Protein AF-F4R3E1-F1 (afdb_monomer_lite)

Structure (mmCIF, N/CA/C/O backbone):
data_AF-F4R3E1-F1
#
_entry.id   AF-F4R3E1-F1
#
loop_
_atom_site.group_PDB
_atom_site.id
_atom_site.type_symbol
_atom_site.label_atom_id
_atom_site.label_alt_id
_atom_site.label_comp_id
_atom_site.label_asym_id
_atom_site.label_entity_id
_atom_site.label_seq_id
_atom_site.pdbx_PDB_ins_code
_atom_site.Cartn_x
_atom_site.Cartn_y
_atom_site.Cartn_z
_atom_site.occupancy
_atom_site.B_iso_or_equiv
_atom_site.auth_seq_id
_atom_site.auth_comp_id
_atom_site.auth_asym_id
_atom_site.auth_atom_id
_atom_site.pdbx_PDB_model_num
ATOM 1 N N . MET A 1 1 ? -10.183 -22.133 -9.405 1.00 60.03 1 MET A N 1
ATOM 2 C CA . MET A 1 1 ? -9.173 -23.208 -9.279 1.00 60.03 1 MET A CA 1
ATOM 3 C C . MET A 1 1 ? -8.894 -23.564 -7.815 1.00 60.03 1 MET A C 1
ATOM 5 O O . MET A 1 1 ? -9.276 -24.654 -7.411 1.00 60.03 1 MET A O 1
ATOM 9 N N . PHE A 1 2 ? -8.366 -22.649 -6.989 1.00 71.25 2 PHE A N 1
ATOM 10 C CA . PHE A 1 2 ? -8.041 -22.916 -5.571 1.00 71.25 2 PHE A CA 1
ATOM 11 C C . PHE A 1 2 ? -9.212 -23.402 -4.703 1.00 71.25 2 PHE A C 1
ATOM 13 O O . PHE A 1 2 ? -9.018 -24.275 -3.869 1.00 71.25 2 PHE A O 1
ATOM 20 N N . HIS A 1 3 ? -10.442 -22.928 -4.943 1.00 81.69 3 HIS A N 1
ATOM 21 C CA . HIS A 1 3 ? -11.618 -23.399 -4.197 1.00 81.69 3 HIS A CA 1
ATOM 22 C C . HIS A 1 3 ? -11.864 -24.911 -4.341 1.00 81.69 3 HIS A C 1
ATOM 24 O O . HIS A 1 3 ? -12.151 -25.586 -3.357 1.00 81.69 3 HIS A O 1
ATOM 30 N N . PHE A 1 4 ? -11.719 -25.451 -5.555 1.00 85.06 4 PHE A N 1
ATOM 31 C CA . PHE A 1 4 ? -11.908 -26.881 -5.810 1.00 85.06 4 PHE A CA 1
ATOM 32 C C . PHE A 1 4 ? -10.780 -27.714 -5.207 1.00 85.06 4 PHE A C 1
ATOM 34 O O . PHE A 1 4 ? -11.051 -28.742 -4.596 1.00 85.06 4 PHE A O 1
ATOM 41 N N . ILE A 1 5 ? -9.538 -27.238 -5.333 1.00 84.88 5 ILE A N 1
ATOM 42 C CA . ILE A 1 5 ? -8.354 -27.900 -4.778 1.00 84.88 5 ILE A CA 1
ATOM 43 C C . ILE A 1 5 ? -8.445 -27.945 -3.250 1.00 84.88 5 ILE A C 1
ATOM 45 O O . ILE A 1 5 ? -8.387 -29.025 -2.675 1.00 84.88 5 ILE A O 1
ATOM 49 N N . HIS A 1 6 ? -8.689 -26.809 -2.592 1.00 87.44 6 HIS A N 1
ATOM 50 C CA . HIS A 1 6 ? -8.837 -26.754 -1.138 1.00 87.44 6 HIS A CA 1
ATOM 51 C C . HIS A 1 6 ? -9.976 -27.662 -0.653 1.00 87.44 6 HIS A C 1
ATOM 53 O O . HIS A 1 6 ? -9.760 -28.501 0.212 1.00 87.44 6 HIS A O 1
ATOM 59 N N . LYS A 1 7 ? -11.164 -27.586 -1.273 1.00 88.06 7 LYS A N 1
ATOM 60 C CA . LYS A 1 7 ? -12.311 -28.444 -0.921 1.00 88.06 7 LYS A CA 1
ATOM 61 C C . LYS A 1 7 ? -12.044 -29.939 -1.138 1.00 88.06 7 LYS A C 1
ATOM 63 O O . LYS A 1 7 ? -12.640 -30.770 -0.459 1.00 88.06 7 LYS A O 1
ATOM 68 N N . PHE A 1 8 ? -11.209 -30.294 -2.112 1.00 90.38 8 PHE A N 1
ATOM 69 C CA . PHE A 1 8 ? -10.796 -31.676 -2.338 1.00 90.38 8 PHE A CA 1
ATOM 70 C C . PHE A 1 8 ? -9.818 -32.141 -1.256 1.00 90.38 8 PHE A C 1
ATOM 72 O O . PHE A 1 8 ? -10.024 -33.199 -0.669 1.00 90.38 8 PHE A O 1
ATOM 79 N N . LEU A 1 9 ? -8.801 -31.336 -0.952 1.00 87.88 9 LEU A N 1
ATOM 80 C CA . LEU A 1 9 ? -7.762 -31.676 0.020 1.00 87.88 9 LEU A CA 1
ATOM 81 C C . LEU A 1 9 ? -8.292 -31.742 1.458 1.00 87.88 9 LEU A C 1
ATOM 83 O O . LEU A 1 9 ? -7.888 -32.629 2.207 1.00 87.88 9 LEU A O 1
ATOM 87 N N . THR A 1 10 ? -9.263 -30.902 1.830 1.00 88.44 10 THR A N 1
ATOM 88 C CA . THR A 1 10 ? -9.897 -30.964 3.161 1.00 88.44 10 THR A CA 1
ATOM 89 C C . THR A 1 10 ? -10.680 -32.256 3.416 1.00 88.44 10 THR A C 1
ATOM 91 O O . THR A 1 10 ? -11.008 -32.545 4.563 1.00 88.44 10 THR A O 1
ATOM 94 N N . ARG A 1 11 ? -10.952 -33.073 2.386 1.00 90.19 11 ARG A N 1
ATOM 95 C CA . ARG A 1 11 ? -11.540 -34.418 2.550 1.00 90.19 11 ARG A CA 1
ATOM 96 C C . ARG A 1 11 ? -10.544 -35.449 3.078 1.00 90.19 11 ARG A C 1
ATOM 98 O O . ARG A 1 11 ? -10.966 -36.515 3.513 1.00 90.19 11 ARG A O 1
ATOM 105 N N . PHE A 1 12 ? -9.250 -35.135 3.059 1.00 88.44 12 PHE A N 1
ATOM 106 C CA . PHE A 1 12 ? -8.164 -36.009 3.499 1.00 88.44 12 PHE A CA 1
ATOM 107 C C . PHE A 1 12 ? -7.376 -35.378 4.665 1.00 88.44 12 PHE A C 1
ATOM 109 O O . PHE A 1 12 ? -6.163 -35.199 4.557 1.00 88.44 12 PHE A O 1
ATOM 116 N N . PRO A 1 13 ? -8.028 -35.041 5.797 1.00 79.25 13 PRO A N 1
ATOM 117 C CA . PRO A 1 13 ? -7.407 -34.276 6.884 1.00 79.25 13 PRO A CA 1
ATOM 118 C C . PRO A 1 13 ? -6.243 -35.006 7.571 1.00 79.25 13 PRO A C 1
ATOM 120 O O . PRO A 1 13 ? -5.391 -34.367 8.167 1.00 79.25 13 PRO A O 1
ATOM 123 N N . ASN A 1 14 ? -6.169 -36.335 7.454 1.00 85.56 14 ASN A N 1
ATOM 124 C CA . ASN A 1 14 ? -5.082 -37.131 8.035 1.00 85.56 14 ASN A CA 1
ATOM 125 C C . ASN A 1 14 ? -3.799 -37.129 7.183 1.00 85.56 14 ASN A C 1
ATOM 127 O O . ASN A 1 14 ? -2.769 -37.611 7.643 1.00 85.56 14 ASN A O 1
ATOM 131 N N . TYR A 1 15 ? -3.859 -36.626 5.945 1.00 86.44 15 TYR A N 1
ATOM 132 C CA . TYR A 1 15 ? -2.732 -36.622 5.005 1.00 86.44 15 TYR A CA 1
ATOM 133 C C . TYR A 1 15 ? -2.061 -35.249 4.876 1.00 86.44 15 TYR A C 1
ATOM 135 O O . TYR A 1 15 ? -0.931 -35.164 4.402 1.00 86.44 15 TYR A O 1
ATOM 143 N N . PHE A 1 16 ? -2.738 -34.178 5.297 1.00 86.00 16 PHE A N 1
ATOM 144 C CA . PHE A 1 16 ? -2.258 -32.803 5.178 1.00 86.00 16 PHE A CA 1
ATOM 145 C C . PHE A 1 16 ? -2.321 -32.102 6.531 1.00 86.00 16 PHE A C 1
ATOM 147 O O . PHE A 1 16 ? -3.306 -32.235 7.252 1.00 86.00 16 PHE A O 1
ATOM 154 N N . SER A 1 17 ? -1.290 -31.325 6.868 1.00 89.75 17 SER A N 1
ATOM 155 C CA . SER A 1 17 ? -1.313 -30.519 8.088 1.00 89.75 17 SER A CA 1
ATOM 156 C C . SER A 1 17 ? -2.400 -29.442 8.016 1.00 89.75 17 SER A C 1
ATOM 158 O O . SER A 1 17 ? -2.717 -28.922 6.940 1.00 89.75 17 SER A O 1
ATOM 160 N N . SER A 1 18 ? -2.946 -29.070 9.176 1.00 87.31 18 SER A N 1
ATOM 161 C CA . SER A 1 18 ? -3.890 -27.952 9.304 1.00 87.31 18 SER A CA 1
ATOM 162 C C . SER A 1 18 ? -3.326 -26.664 8.709 1.00 87.31 18 SER A C 1
ATOM 164 O O . SER A 1 18 ? -4.037 -25.939 8.020 1.00 87.31 18 SER A O 1
ATOM 166 N N . ASP A 1 19 ? -2.032 -26.425 8.917 1.00 87.88 19 ASP A N 1
ATOM 167 C CA . ASP A 1 19 ? -1.344 -25.221 8.457 1.00 87.88 19 ASP A CA 1
ATOM 168 C C . ASP A 1 19 ? -1.260 -25.165 6.932 1.00 87.88 19 ASP A C 1
ATOM 170 O O . ASP A 1 19 ? -1.441 -24.104 6.336 1.00 87.88 19 ASP A O 1
ATOM 174 N N . PHE A 1 20 ? -1.029 -26.311 6.284 1.00 86.94 20 PHE A N 1
ATOM 175 C CA . PHE A 1 20 ? -1.015 -26.388 4.828 1.00 86.94 20 PHE A CA 1
ATOM 176 C C . PHE A 1 20 ? -2.402 -26.122 4.242 1.00 86.94 20 PHE A C 1
ATOM 178 O O . PHE A 1 20 ? -2.522 -25.337 3.303 1.00 86.94 20 PHE A O 1
ATOM 185 N N . LEU A 1 21 ? -3.450 -26.739 4.802 1.00 88.75 21 LEU A N 1
ATOM 186 C CA . LEU A 1 21 ? -4.828 -26.510 4.356 1.00 88.75 21 LEU A CA 1
ATOM 187 C C . LEU A 1 21 ? -5.224 -25.039 4.522 1.00 88.75 21 LEU A C 1
ATOM 189 O O . LEU A 1 21 ? -5.804 -24.449 3.611 1.00 88.75 21 LEU A O 1
ATOM 193 N N . GLU A 1 22 ? -4.833 -24.427 5.637 1.00 88.69 22 GLU A N 1
ATOM 194 C CA . GLU A 1 22 ? -5.102 -23.019 5.902 1.00 88.69 22 GLU A CA 1
ATOM 195 C C . GLU A 1 22 ? -4.318 -22.081 4.975 1.00 88.69 22 GLU A C 1
ATOM 197 O O . GLU A 1 22 ? -4.852 -21.064 4.528 1.00 88.69 22 GLU A O 1
ATOM 202 N N . LEU A 1 23 ? -3.081 -22.433 4.611 1.00 85.81 23 LEU A N 1
ATOM 203 C CA . LEU A 1 23 ? -2.272 -21.666 3.664 1.00 85.81 23 LEU A CA 1
ATOM 204 C C . LEU A 1 23 ? -2.963 -21.538 2.303 1.00 85.81 23 LEU A C 1
ATOM 206 O O . LEU A 1 23 ? -2.994 -20.450 1.737 1.00 85.81 23 LEU A O 1
ATOM 210 N N . ILE A 1 24 ? -3.541 -22.625 1.788 1.00 86.31 24 ILE A N 1
ATOM 211 C CA . ILE A 1 24 ? -4.200 -22.650 0.472 1.00 86.31 24 ILE A CA 1
ATOM 212 C C . ILE A 1 24 ? -5.692 -22.281 0.528 1.00 86.31 24 ILE A C 1
ATOM 214 O O . ILE A 1 24 ? -6.407 -22.425 -0.472 1.00 86.31 24 ILE A O 1
ATOM 218 N N . ASN A 1 25 ? -6.186 -21.829 1.683 1.00 88.12 25 ASN A N 1
ATOM 219 C CA . ASN A 1 25 ? -7.590 -21.499 1.871 1.00 88.12 25 ASN A CA 1
ATOM 220 C C . ASN A 1 25 ? -7.992 -20.342 0.930 1.00 88.12 25 ASN A C 1
ATOM 222 O O . ASN A 1 25 ? -7.438 -19.242 1.021 1.00 88.12 25 ASN A O 1
ATOM 226 N N . PRO A 1 26 ? -8.972 -20.542 0.023 1.00 86.25 26 PRO A N 1
ATOM 227 C CA . PRO A 1 26 ? -9.342 -19.565 -1.002 1.00 86.25 26 PRO A CA 1
ATOM 228 C C . PRO A 1 26 ? -9.836 -18.229 -0.431 1.00 86.25 26 PRO A C 1
ATOM 230 O O . PRO A 1 26 ? -9.811 -17.232 -1.148 1.00 86.25 26 PRO A O 1
ATOM 233 N N . ILE A 1 27 ? -10.251 -18.182 0.841 1.00 86.25 27 ILE A N 1
ATOM 234 C CA . ILE A 1 27 ? -10.638 -16.939 1.528 1.00 86.25 27 ILE A CA 1
ATOM 235 C C . ILE A 1 27 ? -9.481 -15.926 1.542 1.00 86.25 27 ILE A C 1
ATOM 237 O O . ILE A 1 27 ? -9.719 -14.720 1.476 1.00 86.25 27 ILE A O 1
ATOM 241 N N . TYR A 1 28 ? -8.230 -16.395 1.562 1.00 84.38 28 TYR A N 1
ATOM 242 C CA . TYR A 1 28 ? -7.042 -15.537 1.550 1.00 84.38 28 TYR A CA 1
ATOM 243 C C . TYR A 1 28 ? -6.617 -15.064 0.159 1.00 84.38 28 TYR A C 1
ATOM 245 O O . TYR A 1 28 ? -5.711 -14.237 0.054 1.00 84.38 28 TYR A O 1
ATOM 253 N N . TYR A 1 29 ? -7.285 -15.536 -0.895 1.00 86.12 29 TYR A N 1
ATOM 254 C CA . TYR A 1 29 ? -6.954 -15.243 -2.287 1.00 86.12 29 TYR A CA 1
ATOM 255 C C . TYR A 1 29 ? -8.119 -14.530 -2.986 1.00 86.12 29 TYR A C 1
ATOM 257 O O . TYR A 1 29 ? -8.760 -15.108 -3.871 1.00 86.12 29 TYR A O 1
ATOM 265 N N . PRO A 1 30 ? -8.430 -13.276 -2.597 1.00 89.00 30 PRO A N 1
ATOM 266 C CA . PRO A 1 30 ? -9.436 -12.490 -3.295 1.00 89.00 30 PRO A CA 1
ATOM 267 C C . PRO A 1 30 ? -9.002 -12.223 -4.749 1.00 89.00 30 PRO A C 1
ATOM 269 O O . PRO A 1 30 ? -7.810 -12.305 -5.066 1.00 89.00 30 PRO A O 1
ATOM 272 N N . PRO A 1 31 ? -9.942 -11.861 -5.641 1.00 89.44 31 PRO A N 1
ATOM 273 C CA . PRO A 1 31 ? -9.611 -11.447 -7.000 1.00 89.44 31 PRO A CA 1
ATO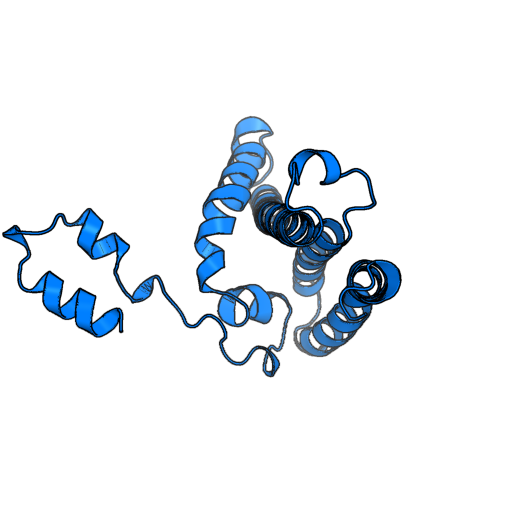M 274 C C . PRO A 1 31 ? -8.546 -10.345 -7.016 1.00 89.44 31 PRO A C 1
ATOM 276 O O . PRO A 1 31 ? -8.601 -9.413 -6.216 1.00 89.44 31 PRO A O 1
ATOM 279 N N . ILE A 1 32 ? -7.603 -10.426 -7.960 1.00 91.19 32 ILE A N 1
ATOM 280 C CA . ILE A 1 32 ? -6.526 -9.432 -8.119 1.00 91.19 32 ILE A CA 1
ATOM 281 C C . ILE A 1 32 ? -7.104 -8.033 -8.384 1.00 91.19 32 ILE A C 1
ATOM 283 O O . ILE A 1 32 ? -6.570 -7.038 -7.902 1.00 91.19 32 ILE A O 1
ATOM 287 N N . PHE A 1 33 ? -8.235 -7.957 -9.088 1.00 94.50 33 PHE A N 1
ATOM 288 C CA . PHE A 1 33 ? -8.985 -6.726 -9.297 1.00 94.50 33 PHE A CA 1
ATOM 289 C C . PHE A 1 33 ? -10.458 -6.945 -8.974 1.00 94.50 33 PHE A C 1
ATOM 291 O O . PHE A 1 33 ? -11.048 -7.947 -9.377 1.00 94.50 33 PHE A O 1
ATOM 298 N N . ASN A 1 34 ? -11.065 -5.975 -8.294 1.00 93.19 34 ASN A N 1
ATOM 299 C CA . ASN A 1 34 ? -12.496 -5.960 -8.004 1.00 93.19 34 ASN A CA 1
ATOM 300 C C . ASN A 1 34 ? -13.114 -4.629 -8.459 1.00 93.19 34 ASN A C 1
ATOM 302 O O . ASN A 1 34 ? -13.407 -3.741 -7.658 1.00 93.19 34 ASN A O 1
ATOM 306 N N . SER A 1 35 ? -13.265 -4.479 -9.778 1.00 94.50 35 SER A N 1
ATOM 307 C CA . SER A 1 35 ? -13.816 -3.281 -10.434 1.00 94.50 35 SER A CA 1
ATOM 308 C C . SER A 1 35 ? -13.232 -1.961 -9.888 1.00 94.50 35 SER A C 1
ATOM 310 O O . SER A 1 35 ? -13.969 -1.153 -9.315 1.00 94.50 35 SER A O 1
ATOM 312 N N . PRO A 1 36 ? -11.912 -1.718 -10.034 1.00 93.69 36 PRO A N 1
ATOM 313 C CA . PRO A 1 36 ? -11.235 -0.541 -9.471 1.00 93.69 36 PRO A CA 1
ATOM 314 C C . PRO A 1 36 ? -11.751 0.795 -10.017 1.00 93.69 36 PRO A C 1
ATOM 316 O O . PRO A 1 36 ? -11.721 1.798 -9.309 1.00 93.69 36 PRO A O 1
ATOM 319 N N . HIS A 1 37 ? -12.309 0.806 -11.228 1.00 91.69 37 HIS A N 1
ATOM 320 C CA . HIS A 1 37 ? -12.943 1.982 -11.830 1.00 91.69 37 HIS A CA 1
ATOM 321 C C . HIS A 1 37 ? -14.217 2.441 -11.092 1.00 91.69 37 HIS A C 1
ATOM 323 O O . HIS A 1 37 ? -14.658 3.572 -11.281 1.00 91.69 37 HIS A O 1
ATOM 329 N N . LEU A 1 38 ? -14.804 1.590 -10.240 1.00 94.12 38 LEU A N 1
ATOM 330 C CA . LEU A 1 38 ? -15.969 1.923 -9.410 1.00 94.12 38 LEU A CA 1
ATOM 331 C C . LEU A 1 38 ? -15.589 2.435 -8.010 1.00 94.12 38 LEU A C 1
ATOM 333 O O . LEU A 1 38 ? -16.476 2.632 -7.178 1.00 94.12 38 LEU A O 1
ATOM 337 N N . SER A 1 39 ? -14.297 2.625 -7.724 1.00 93.94 39 SER A N 1
ATOM 338 C CA . SER A 1 39 ? -13.844 3.141 -6.427 1.00 93.94 39 SER A CA 1
ATOM 339 C C . SER A 1 39 ? -14.390 4.547 -6.187 1.00 93.94 39 SER A C 1
ATOM 341 O O . SER A 1 39 ? -14.325 5.412 -7.062 1.00 93.94 39 SER A O 1
ATOM 343 N N . ASN A 1 40 ? -14.907 4.787 -4.982 1.00 93.56 40 ASN A N 1
ATOM 344 C CA . ASN A 1 40 ? -15.389 6.113 -4.578 1.00 93.56 40 ASN A CA 1
ATOM 345 C C . ASN A 1 40 ? -14.405 6.863 -3.670 1.00 93.56 40 ASN A C 1
ATOM 347 O O . ASN A 1 40 ? -14.673 8.010 -3.326 1.00 93.56 40 ASN A O 1
ATOM 351 N N . SER A 1 41 ? -13.306 6.223 -3.272 1.00 96.12 41 SER A N 1
ATOM 352 C CA . SER A 1 41 ? -12.285 6.782 -2.389 1.00 96.12 41 SER A CA 1
ATOM 353 C C . SER A 1 41 ? -10.948 6.070 -2.590 1.00 96.12 41 SER A C 1
ATOM 355 O O . SER A 1 41 ? -10.910 4.942 -3.101 1.00 96.12 41 SER A O 1
ATOM 357 N N . LEU A 1 42 ? -9.853 6.697 -2.157 1.00 95.81 42 LEU A N 1
ATOM 358 C CA . LEU A 1 42 ? -8.525 6.073 -2.180 1.00 95.81 42 LEU A CA 1
ATOM 359 C C . LEU A 1 42 ? -8.468 4.859 -1.261 1.00 95.81 42 LEU A C 1
ATOM 361 O O . LEU A 1 42 ? -7.909 3.824 -1.626 1.00 95.81 42 LEU A O 1
ATOM 365 N N . ASN A 1 43 ? -9.084 4.965 -0.083 1.00 95.25 43 ASN A N 1
ATOM 366 C CA . ASN A 1 43 ? -9.140 3.839 0.838 1.00 95.25 43 ASN A CA 1
ATOM 367 C C . ASN A 1 43 ? -9.878 2.637 0.222 1.00 95.25 43 ASN A C 1
ATOM 369 O O . ASN A 1 43 ? -9.419 1.509 0.370 1.00 95.25 43 ASN A O 1
ATOM 373 N N . ASP A 1 44 ? -10.992 2.853 -0.487 1.00 95.56 44 ASP A N 1
ATOM 374 C CA . ASP A 1 44 ? -11.737 1.769 -1.140 1.00 95.56 44 ASP A CA 1
ATOM 375 C C . ASP A 1 44 ? -10.926 1.120 -2.271 1.00 95.56 44 ASP A C 1
ATOM 377 O O . ASP A 1 44 ? -10.857 -0.111 -2.360 1.00 95.56 44 ASP A O 1
ATOM 381 N N . LEU A 1 45 ? -10.239 1.942 -3.075 1.00 96.25 45 LEU A N 1
ATOM 382 C CA . LEU A 1 45 ? -9.352 1.462 -4.133 1.00 96.25 45 LEU A CA 1
ATOM 383 C C . LEU A 1 45 ? -8.292 0.506 -3.566 1.00 96.25 45 LEU A C 1
ATOM 385 O O . LEU A 1 45 ? -8.245 -0.661 -3.958 1.00 96.25 45 LEU A O 1
ATOM 389 N N . TRP A 1 46 ? -7.478 0.981 -2.621 1.00 95.88 46 TRP A N 1
ATOM 390 C CA . TRP A 1 46 ? -6.321 0.238 -2.110 1.00 95.88 46 TRP A CA 1
ATOM 391 C C . TRP A 1 46 ? -6.684 -0.874 -1.120 1.00 95.88 46 TRP A C 1
ATOM 393 O O . TRP A 1 46 ? -5.945 -1.849 -0.988 1.00 95.88 46 TRP A O 1
ATOM 403 N N . SER A 1 47 ? -7.819 -0.770 -0.423 1.00 92.38 47 SER A N 1
ATOM 404 C CA . SER A 1 47 ? -8.218 -1.785 0.558 1.00 92.38 47 SER A CA 1
ATOM 405 C C . SER A 1 47 ? -8.971 -2.968 -0.036 1.00 92.38 47 SER A C 1
ATOM 407 O O . SER A 1 47 ? -8.925 -4.037 0.585 1.00 92.38 47 SER A O 1
ATOM 409 N N . HIS A 1 48 ? -9.680 -2.788 -1.160 1.00 92.88 48 HIS A N 1
ATOM 410 C CA . HIS A 1 48 ? -10.635 -3.787 -1.660 1.00 92.88 48 HIS A CA 1
ATOM 411 C C . HIS A 1 48 ? -10.598 -4.031 -3.169 1.00 92.88 48 HIS A C 1
ATOM 413 O O . HIS A 1 48 ? -11.024 -5.105 -3.600 1.00 92.88 48 HIS A O 1
ATOM 419 N N . ARG A 1 49 ? -10.152 -3.065 -3.981 1.00 95.00 49 ARG A N 1
ATOM 420 C CA . ARG A 1 49 ? -10.389 -3.107 -5.435 1.00 95.00 49 ARG A CA 1
ATOM 421 C C . ARG A 1 49 ? -9.138 -3.260 -6.286 1.00 95.00 49 ARG A C 1
ATOM 423 O O . ARG A 1 49 ? -9.237 -3.826 -7.376 1.00 95.00 49 ARG A O 1
ATOM 430 N N . TRP A 1 50 ? -7.991 -2.806 -5.794 1.00 95.44 50 TRP A N 1
ATOM 431 C CA . TRP A 1 50 ? -6.701 -2.877 -6.469 1.00 95.44 50 TRP A CA 1
ATOM 432 C C . TRP A 1 50 ? -5.736 -3.793 -5.715 1.00 95.44 50 TRP A C 1
ATOM 434 O O . TRP A 1 50 ? -5.322 -3.481 -4.601 1.00 95.44 50 TRP A O 1
ATOM 444 N N . HIS A 1 51 ? -5.394 -4.935 -6.315 1.00 94.50 51 HIS A N 1
ATOM 445 C CA . HIS A 1 51 ? -4.481 -5.941 -5.757 1.00 94.50 51 HIS A CA 1
ATOM 446 C C . HIS A 1 51 ? -4.757 -6.312 -4.278 1.00 94.50 51 HIS A C 1
ATOM 448 O O . HIS A 1 51 ? -3.811 -6.415 -3.491 1.00 94.50 51 HIS A O 1
ATOM 454 N N . PRO A 1 52 ? -6.016 -6.576 -3.857 1.00 92.62 52 PRO A N 1
ATOM 455 C CA . PRO A 1 52 ? -6.330 -6.849 -2.450 1.00 92.62 52 PRO A CA 1
ATOM 456 C C . PRO A 1 52 ? -5.611 -8.094 -1.908 1.00 92.62 52 PRO A C 1
ATOM 458 O O . PRO A 1 52 ? -5.358 -8.186 -0.709 1.00 92.62 52 PRO A O 1
ATOM 461 N N . ILE A 1 53 ? -5.213 -9.021 -2.784 1.00 91.81 53 ILE A N 1
ATOM 462 C CA . ILE A 1 53 ? -4.380 -10.184 -2.456 1.00 91.81 53 ILE A CA 1
ATOM 463 C C . ILE A 1 53 ? -3.023 -9.802 -1.828 1.00 91.81 53 ILE A C 1
ATOM 465 O O . ILE A 1 53 ? -2.537 -10.502 -0.944 1.00 91.81 53 ILE A O 1
ATOM 469 N N . LEU A 1 54 ? -2.426 -8.666 -2.216 1.00 93.12 54 LEU A N 1
ATOM 470 C CA . LEU A 1 54 ? -1.121 -8.215 -1.708 1.00 93.12 54 LEU A CA 1
ATOM 471 C C . LEU A 1 54 ? -1.219 -7.481 -0.365 1.00 93.12 54 LEU A C 1
ATOM 473 O O . LEU A 1 54 ? -0.225 -7.347 0.353 1.00 93.12 54 LEU A O 1
ATOM 477 N N . LYS A 1 55 ? -2.422 -7.032 0.007 1.00 92.38 55 LYS A N 1
ATOM 478 C CA . LYS A 1 55 ? -2.672 -6.239 1.217 1.00 92.38 55 LYS A CA 1
ATOM 479 C C . LYS A 1 55 ? -2.138 -6.921 2.473 1.00 92.38 55 LYS A C 1
ATOM 481 O O . LYS A 1 55 ? -1.486 -6.278 3.293 1.00 92.38 55 LYS A O 1
ATOM 486 N N . ARG A 1 56 ? -2.395 -8.225 2.631 1.00 92.00 56 ARG A N 1
ATOM 487 C CA . ARG A 1 56 ? -1.942 -8.990 3.806 1.00 92.00 56 ARG A CA 1
ATOM 488 C C . ARG A 1 56 ? -0.417 -9.016 3.895 1.00 92.00 56 ARG A C 1
ATOM 490 O O . ARG A 1 56 ? 0.119 -8.837 4.990 1.00 92.00 56 ARG A O 1
ATOM 49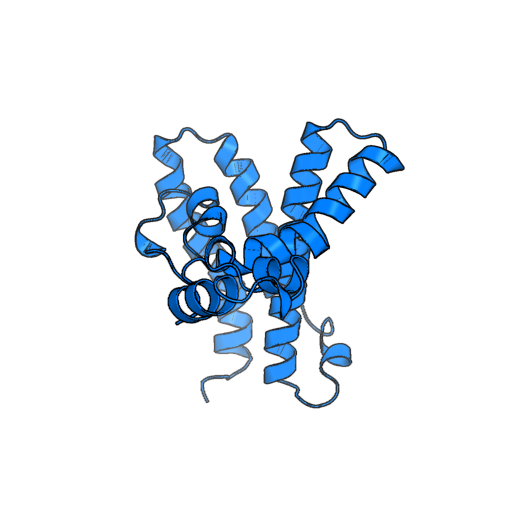7 N N . SER A 1 57 ? 0.264 -9.202 2.768 1.00 94.19 57 SER A N 1
ATOM 498 C CA . SER A 1 57 ? 1.726 -9.222 2.696 1.00 94.19 57 SER A CA 1
ATOM 499 C C . SER A 1 57 ? 2.312 -7.881 3.121 1.00 94.19 57 SER A C 1
ATOM 501 O O . SER A 1 57 ? 3.124 -7.843 4.040 1.00 94.19 57 SER A O 1
ATOM 503 N N . PHE A 1 58 ? 1.831 -6.767 2.564 1.00 96.75 58 PHE A N 1
ATOM 504 C CA . PHE A 1 58 ? 2.333 -5.437 2.930 1.00 96.75 58 PHE A CA 1
ATOM 505 C C . PHE A 1 58 ? 1.985 -5.025 4.361 1.00 96.75 58 PHE A C 1
ATOM 507 O O . PHE A 1 58 ? 2.811 -4.419 5.043 1.00 96.75 58 PHE A O 1
ATOM 514 N N . LEU A 1 59 ? 0.809 -5.403 4.868 1.00 96.19 59 LEU A N 1
ATOM 515 C CA . LEU A 1 59 ? 0.479 -5.203 6.281 1.00 96.19 59 LEU A CA 1
ATOM 516 C C . LEU A 1 59 ? 1.414 -5.997 7.194 1.00 96.19 59 LEU A C 1
ATOM 518 O O . LEU A 1 59 ? 1.732 -5.542 8.285 1.00 96.19 59 LEU A O 1
ATOM 522 N N . THR A 1 60 ? 1.843 -7.185 6.777 1.00 96.06 60 THR A N 1
ATOM 523 C CA . THR A 1 60 ? 2.693 -8.050 7.602 1.00 96.06 60 THR A CA 1
ATOM 524 C C . THR A 1 60 ? 4.156 -7.620 7.546 1.00 96.06 60 THR A C 1
ATOM 526 O O . THR A 1 60 ? 4.810 -7.611 8.582 1.00 96.06 60 THR A O 1
ATOM 529 N N . LEU A 1 61 ? 4.646 -7.233 6.367 1.00 96.50 61 LEU A N 1
ATOM 530 C CA . LEU A 1 61 ? 6.047 -6.872 6.132 1.00 96.50 61 LEU A CA 1
ATOM 531 C C . LEU A 1 61 ? 6.355 -5.403 6.442 1.00 96.50 61 LEU A C 1
ATOM 533 O O . LEU A 1 61 ? 7.461 -5.094 6.865 1.00 96.50 61 LEU A O 1
ATOM 537 N N . GLY A 1 62 ? 5.391 -4.503 6.243 1.00 97.00 62 GLY A N 1
ATOM 538 C CA . GLY A 1 62 ? 5.551 -3.069 6.488 1.00 97.00 62 GLY A CA 1
ATOM 539 C C . GLY A 1 62 ? 4.682 -2.575 7.637 1.00 97.00 62 GLY A C 1
ATOM 540 O O . GLY A 1 62 ? 5.183 -2.043 8.623 1.00 97.00 62 GLY A O 1
ATOM 541 N N . GLY A 1 63 ? 3.368 -2.793 7.557 1.00 97.62 63 GLY A N 1
ATOM 542 C CA . GLY A 1 63 ? 2.428 -2.156 8.482 1.00 97.62 63 GLY A CA 1
ATOM 543 C C . GLY A 1 63 ? 2.592 -2.54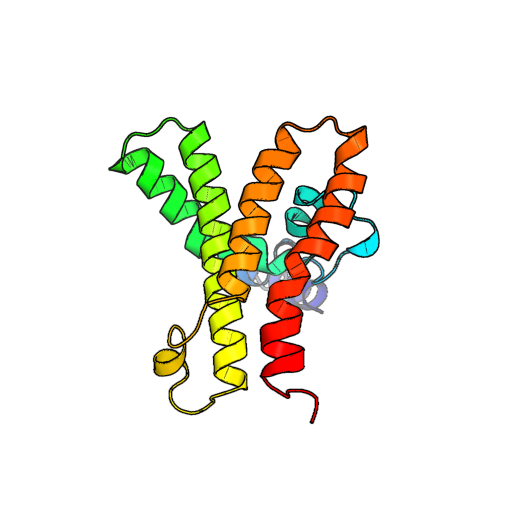3 9.952 1.00 97.62 63 GLY A C 1
ATOM 544 O O . GLY A 1 63 ? 2.671 -1.667 10.812 1.00 97.62 63 GLY A O 1
ATOM 545 N N . LYS A 1 64 ? 2.663 -3.843 10.257 1.00 97.81 64 LYS A N 1
ATOM 546 C CA . LYS A 1 64 ? 2.808 -4.354 11.628 1.00 97.81 64 LYS A CA 1
ATOM 547 C C . LYS A 1 64 ? 4.163 -3.987 12.246 1.00 97.81 64 LYS A C 1
ATOM 549 O O . LYS A 1 64 ? 4.133 -3.481 13.367 1.00 97.81 64 LYS A O 1
ATOM 554 N N . PRO A 1 65 ? 5.317 -4.179 11.571 1.00 97.81 65 PRO A N 1
ATOM 555 C CA . PRO A 1 65 ? 6.604 -3.748 12.114 1.00 97.81 65 PRO A CA 1
ATOM 556 C C . PRO A 1 65 ? 6.650 -2.245 12.386 1.00 97.81 65 PRO A C 1
ATOM 558 O O . PRO A 1 65 ? 7.065 -1.842 13.471 1.00 97.81 65 PRO A O 1
ATOM 561 N N . THR A 1 66 ? 6.159 -1.413 11.459 1.00 97.44 66 THR A N 1
ATOM 562 C CA . THR A 1 66 ? 6.136 0.041 11.661 1.00 97.44 66 THR A CA 1
ATOM 563 C C . THR A 1 66 ? 5.194 0.432 12.798 1.00 97.44 66 THR A C 1
ATOM 565 O O . THR A 1 66 ? 5.596 1.181 13.683 1.00 97.44 66 THR A O 1
ATOM 568 N N . PHE A 1 67 ? 3.978 -0.120 12.855 1.00 98.06 67 PHE A N 1
ATOM 569 C CA . PHE A 1 67 ? 3.074 0.104 13.987 1.00 98.06 67 PHE A CA 1
ATOM 570 C C . PHE A 1 67 ? 3.741 -0.267 15.319 1.00 98.06 67 PHE A C 1
ATOM 572 O O . PHE A 1 67 ? 3.714 0.517 16.265 1.00 98.06 67 PHE A O 1
ATOM 579 N N . TRP A 1 68 ? 4.347 -1.456 15.392 1.00 97.81 68 TRP A N 1
ATOM 580 C CA . TRP A 1 68 ? 4.992 -1.955 16.603 1.00 97.81 68 TRP A CA 1
ATOM 581 C C . TRP A 1 68 ? 6.144 -1.051 17.038 1.00 97.81 68 TRP A C 1
ATOM 583 O O . TRP A 1 68 ? 6.206 -0.683 18.206 1.00 97.81 68 TRP A O 1
ATOM 593 N N . PHE A 1 69 ? 7.001 -0.635 16.107 1.00 97.62 69 PHE A N 1
ATOM 594 C CA . PHE A 1 69 ? 8.122 0.254 16.395 1.00 97.62 69 PHE A CA 1
ATOM 595 C C . PHE A 1 69 ? 7.640 1.592 16.971 1.00 97.62 69 PHE A C 1
ATOM 597 O O . PHE A 1 69 ? 8.056 1.997 18.054 1.00 97.62 69 PHE A O 1
ATOM 604 N N . PHE A 1 70 ? 6.690 2.256 16.314 1.00 97.25 70 PHE A N 1
ATOM 605 C CA . PHE A 1 70 ? 6.196 3.548 16.793 1.00 97.25 70 PHE A CA 1
ATOM 606 C C . PHE A 1 70 ? 5.402 3.435 18.106 1.00 97.25 70 PHE A C 1
ATOM 608 O O . PHE A 1 70 ? 5.498 4.322 18.953 1.00 97.25 70 PHE A O 1
ATOM 615 N N . ASN A 1 71 ? 4.671 2.338 18.317 1.00 97.19 71 ASN A N 1
ATOM 616 C CA . ASN A 1 71 ? 3.867 2.146 19.523 1.00 97.19 71 ASN A CA 1
ATOM 617 C C . ASN A 1 71 ? 4.692 1.696 20.734 1.00 97.19 71 ASN A C 1
ATOM 619 O O . ASN A 1 71 ? 4.504 2.216 21.826 1.00 97.19 71 ASN A O 1
ATOM 623 N N . GLN A 1 72 ? 5.557 0.696 20.558 1.00 95.50 72 GLN A N 1
ATOM 624 C CA . GLN A 1 72 ? 6.281 0.049 21.657 1.00 95.50 72 GLN A CA 1
ATOM 625 C C . GLN A 1 72 ? 7.639 0.693 21.910 1.00 95.50 72 GLN A C 1
ATOM 627 O O . GLN A 1 72 ? 8.017 0.878 23.060 1.00 95.50 72 GLN A O 1
ATOM 632 N N . PHE A 1 73 ? 8.375 1.034 20.850 1.00 94.88 73 PHE A N 1
ATOM 633 C CA . PHE A 1 73 ? 9.733 1.556 20.987 1.00 94.88 73 PHE A CA 1
ATOM 634 C C . PHE A 1 73 ? 9.739 3.071 21.212 1.00 94.88 73 PHE A C 1
ATOM 636 O O . PHE A 1 73 ? 10.413 3.557 22.113 1.00 94.88 73 PHE A O 1
ATOM 643 N N . LEU A 1 74 ? 8.953 3.819 20.431 1.00 94.62 74 LEU A N 1
ATOM 644 C CA . LEU A 1 74 ? 8.854 5.281 20.565 1.00 94.62 74 LEU A CA 1
ATOM 645 C C . LEU A 1 74 ? 7.759 5.744 21.536 1.00 94.62 74 LEU A C 1
ATOM 647 O O . LEU A 1 74 ? 7.675 6.934 21.833 1.00 94.62 74 LEU A O 1
ATOM 651 N N . GLY A 1 75 ? 6.909 4.830 22.016 1.00 93.69 75 GLY A N 1
ATOM 652 C CA . GLY A 1 75 ? 5.845 5.144 22.973 1.00 93.69 75 GLY A CA 1
ATOM 653 C C . GLY A 1 75 ? 4.772 6.097 22.436 1.00 93.69 75 GLY A C 1
ATOM 654 O O . GLY A 1 75 ? 4.131 6.799 23.220 1.00 93.69 75 GLY A O 1
ATOM 655 N N . LEU A 1 76 ? 4.575 6.174 21.112 1.00 95.12 76 LEU A N 1
ATOM 656 C CA . LEU A 1 76 ? 3.541 7.036 20.542 1.00 95.12 76 LEU A CA 1
ATOM 657 C C . LEU A 1 76 ? 2.139 6.511 20.853 1.00 95.12 76 LEU A C 1
ATOM 659 O O . LEU A 1 76 ? 1.910 5.316 21.041 1.00 95.12 76 LEU A O 1
ATOM 663 N N . ASN A 1 77 ? 1.163 7.422 20.836 1.00 96.31 77 ASN A N 1
ATOM 664 C CA . ASN A 1 77 ? -0.228 7.030 21.003 1.00 96.31 77 ASN A CA 1
ATOM 665 C C . ASN A 1 77 ? -0.680 6.070 19.887 1.00 96.31 77 ASN A C 1
ATOM 667 O O . ASN A 1 77 ? -0.213 6.117 18.747 1.00 96.31 77 ASN A O 1
ATOM 671 N N . PHE A 1 78 ? -1.665 5.237 20.216 1.00 95.88 78 PHE A N 1
ATOM 672 C CA . PHE A 1 78 ? -2.158 4.184 19.333 1.00 95.88 78 PHE A CA 1
ATOM 673 C C . PHE A 1 78 ? -2.607 4.694 17.952 1.00 95.88 78 PHE A C 1
ATOM 675 O O . PHE A 1 78 ? -2.373 4.030 16.945 1.00 95.88 78 PHE A O 1
ATOM 682 N N . LYS A 1 79 ? -3.221 5.886 17.880 1.00 95.88 79 LYS A N 1
ATOM 683 C CA . LYS A 1 79 ? -3.691 6.469 16.611 1.00 95.88 79 LYS A CA 1
ATOM 684 C C . LYS A 1 79 ? -2.525 6.861 15.706 1.00 95.88 79 LYS A C 1
ATOM 686 O O . LYS A 1 79 ? -2.540 6.519 14.530 1.00 95.88 79 LYS A O 1
ATOM 691 N N . LEU A 1 80 ? -1.508 7.533 16.241 1.00 95.81 80 LEU A N 1
ATOM 692 C CA . LEU A 1 80 ? -0.306 7.897 15.488 1.00 95.81 80 LEU A CA 1
ATOM 693 C C . LEU A 1 80 ? 0.444 6.648 15.019 1.00 95.81 80 LEU A C 1
ATOM 695 O O . LEU A 1 80 ? 0.858 6.585 13.864 1.00 95.81 80 LEU A O 1
ATOM 699 N N . SER A 1 81 ? 0.527 5.622 15.864 1.00 96.81 81 SER A N 1
ATOM 700 C CA . SER A 1 81 ? 1.117 4.332 15.497 1.00 96.81 81 SER A CA 1
ATOM 701 C C . SER A 1 81 ? 0.345 3.636 14.371 1.00 96.81 81 SER A C 1
ATOM 703 O O . SER A 1 81 ? 0.959 3.036 13.491 1.00 96.81 81 SER A O 1
ATOM 705 N N . GLN A 1 82 ? -0.991 3.743 14.329 1.00 96.56 82 GLN A N 1
ATOM 706 C CA . GLN A 1 82 ? -1.787 3.250 13.194 1.00 96.56 82 GLN A CA 1
ATOM 707 C C . GLN A 1 82 ? -1.484 3.998 11.896 1.00 96.56 82 GLN A C 1
ATOM 709 O O . GLN A 1 82 ? -1.347 3.358 10.853 1.00 96.56 82 GLN A O 1
ATOM 714 N N . LEU A 1 83 ? -1.351 5.327 11.948 1.00 97.44 83 LEU A N 1
ATOM 715 C CA . LEU A 1 83 ? -0.958 6.119 10.778 1.00 97.44 83 LEU A CA 1
ATOM 716 C C . LEU A 1 83 ? 0.441 5.722 10.297 1.00 97.44 83 LEU A C 1
ATOM 718 O O . LEU A 1 83 ? 0.648 5.535 9.101 1.00 97.44 83 LEU A O 1
ATOM 722 N N . ALA A 1 84 ? 1.375 5.504 11.225 1.00 97.12 84 ALA A N 1
ATOM 723 C CA . ALA A 1 84 ? 2.700 4.989 10.904 1.00 97.12 84 ALA A CA 1
ATOM 724 C C . ALA A 1 84 ? 2.618 3.597 10.253 1.00 97.12 84 ALA A C 1
ATOM 726 O O . ALA A 1 84 ? 3.279 3.354 9.250 1.00 97.12 84 ALA A O 1
ATOM 727 N N . GLY A 1 85 ? 1.755 2.703 10.745 1.00 97.75 85 GLY A N 1
ATOM 728 C CA . GLY A 1 85 ? 1.499 1.403 10.118 1.00 97.75 85 GLY A CA 1
ATOM 729 C C . GLY A 1 85 ? 0.911 1.507 8.704 1.00 97.75 85 GLY A C 1
ATOM 730 O O . GLY A 1 85 ? 1.300 0.752 7.811 1.00 97.75 85 GLY A O 1
ATOM 731 N N . LEU A 1 86 ? 0.017 2.467 8.451 1.00 97.88 86 LEU A N 1
ATOM 732 C CA . LEU A 1 86 ? -0.482 2.744 7.100 1.00 97.88 86 LEU A CA 1
ATOM 733 C C . LEU A 1 86 ? 0.664 3.181 6.177 1.00 97.88 86 LEU A C 1
ATOM 735 O O . LEU A 1 86 ? 0.845 2.592 5.113 1.00 97.88 86 LEU A O 1
ATOM 739 N N . ILE A 1 87 ? 1.473 4.152 6.608 1.00 97.94 87 ILE A N 1
ATOM 740 C CA . ILE A 1 87 ? 2.633 4.633 5.844 1.00 97.94 87 ILE A CA 1
ATOM 741 C C . ILE A 1 87 ? 3.628 3.490 5.604 1.00 97.94 87 ILE A C 1
ATOM 743 O O . ILE A 1 87 ? 4.061 3.292 4.474 1.00 97.94 87 ILE A O 1
ATOM 747 N N . GLY A 1 88 ? 3.927 2.677 6.620 1.00 97.88 88 GLY A N 1
ATOM 748 C CA . GLY A 1 88 ? 4.816 1.515 6.518 1.00 97.88 88 GLY A CA 1
ATOM 749 C C . GLY A 1 88 ? 4.327 0.458 5.525 1.00 97.88 88 GLY A C 1
ATOM 750 O O . GLY A 1 88 ? 5.119 -0.128 4.790 1.00 97.88 88 GLY A O 1
ATOM 751 N N . THR A 1 89 ? 3.011 0.252 5.435 1.00 98.06 89 THR A N 1
ATOM 752 C CA . THR A 1 89 ? 2.396 -0.644 4.439 1.00 98.06 89 THR A CA 1
ATOM 753 C C . THR A 1 89 ? 2.661 -0.150 3.016 1.00 98.06 89 THR A C 1
ATOM 755 O O . THR A 1 89 ? 3.078 -0.923 2.153 1.00 98.06 89 THR A O 1
ATOM 758 N N . PHE A 1 90 ? 2.459 1.146 2.771 1.00 97.62 90 PHE A N 1
ATOM 759 C CA . PHE A 1 90 ? 2.708 1.753 1.463 1.00 97.62 90 PHE A CA 1
ATOM 760 C C . PHE A 1 90 ? 4.199 1.887 1.146 1.00 97.62 90 PHE A C 1
ATOM 762 O O . PHE A 1 90 ? 4.575 1.724 -0.010 1.00 97.62 90 PHE A O 1
ATOM 769 N N . LEU A 1 91 ? 5.052 2.101 2.149 1.00 96.81 91 LEU A N 1
ATOM 770 C CA . LEU A 1 91 ? 6.508 2.088 2.011 1.00 96.81 91 LEU A CA 1
ATOM 771 C 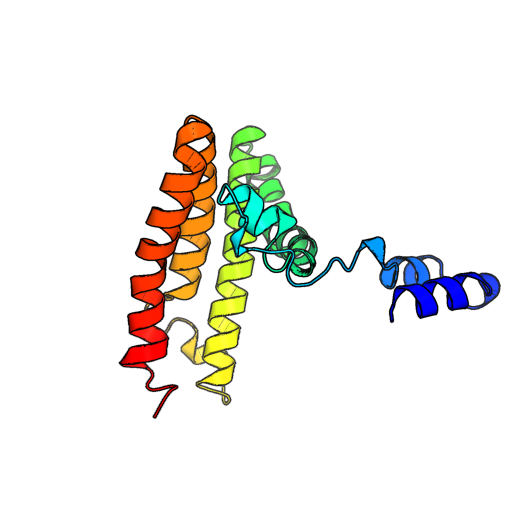C . LEU A 1 91 ? 6.998 0.727 1.502 1.00 96.81 91 LEU A C 1
ATOM 773 O O . LEU A 1 91 ? 7.714 0.669 0.505 1.00 96.81 91 LEU A O 1
ATOM 777 N N . ALA A 1 92 ? 6.554 -0.370 2.124 1.00 97.00 92 ALA A N 1
ATOM 778 C CA . ALA A 1 92 ? 6.887 -1.721 1.671 1.00 97.00 92 ALA A CA 1
ATOM 779 C C . ALA A 1 92 ? 6.393 -1.987 0.236 1.00 97.00 92 ALA A C 1
ATOM 781 O O . ALA A 1 92 ? 7.113 -2.581 -0.567 1.00 97.00 92 ALA A O 1
ATOM 782 N N . SER A 1 93 ? 5.193 -1.505 -0.109 1.00 96.25 93 SER A N 1
ATOM 783 C CA . SER A 1 93 ? 4.680 -1.570 -1.483 1.00 96.25 93 SER A CA 1
ATOM 784 C C . SER A 1 93 ? 5.542 -0.770 -2.459 1.00 96.25 93 SER A C 1
ATOM 786 O O . SER A 1 93 ? 5.880 -1.282 -3.523 1.00 96.25 93 SER A O 1
ATOM 788 N N . GLY A 1 94 ? 5.924 0.458 -2.104 1.00 94.06 94 GLY A N 1
ATOM 789 C CA . GLY A 1 94 ? 6.751 1.330 -2.934 1.00 94.06 94 GLY A CA 1
ATOM 790 C C . GLY A 1 94 ? 8.119 0.731 -3.232 1.00 94.06 94 GLY A C 1
ATOM 791 O O . GLY A 1 94 ? 8.495 0.663 -4.395 1.00 94.06 94 GLY A O 1
ATOM 792 N N . ILE A 1 95 ? 8.807 0.207 -2.212 1.00 92.62 95 ILE A N 1
ATOM 793 C CA . ILE A 1 95 ? 10.105 -0.471 -2.374 1.00 92.62 95 ILE A CA 1
ATOM 794 C C . ILE A 1 95 ? 9.979 -1.670 -3.319 1.00 92.62 95 ILE A C 1
ATOM 796 O O . ILE A 1 95 ? 10.803 -1.827 -4.218 1.00 92.62 95 ILE A O 1
ATOM 800 N N . LEU A 1 96 ? 8.938 -2.496 -3.154 1.00 93.50 96 LEU A N 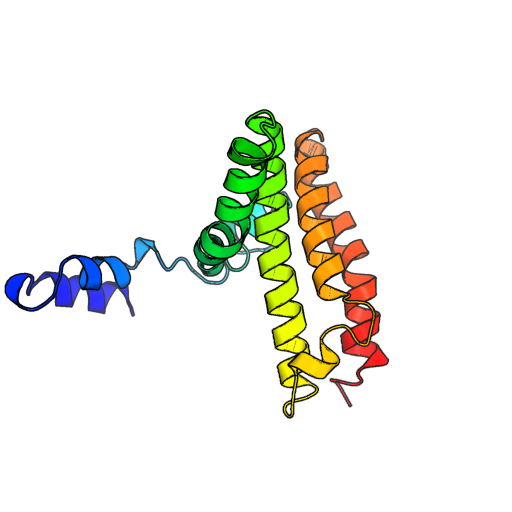1
ATOM 801 C CA . LEU A 1 96 ? 8.723 -3.650 -4.029 1.00 93.50 96 LEU A CA 1
ATOM 802 C C . LEU A 1 96 ? 8.514 -3.224 -5.488 1.00 93.50 96 LEU A C 1
ATOM 804 O O . LEU A 1 96 ? 9.069 -3.853 -6.384 1.00 93.50 96 LEU A O 1
ATOM 808 N N . HIS A 1 97 ? 7.711 -2.186 -5.736 1.00 91.31 97 HIS A N 1
ATOM 809 C CA . HIS A 1 97 ? 7.425 -1.732 -7.099 1.00 91.31 97 HIS A CA 1
ATOM 810 C C . HIS A 1 97 ? 8.635 -1.057 -7.746 1.00 91.31 97 HIS A C 1
ATOM 812 O O . HIS A 1 97 ? 8.895 -1.303 -8.920 1.00 91.31 97 HIS A O 1
ATOM 818 N N . GLU A 1 98 ? 9.385 -0.257 -6.986 1.00 88.62 98 GLU A N 1
ATOM 819 C CA . GLU A 1 98 ? 10.649 0.329 -7.438 1.00 88.62 98 GLU A CA 1
ATOM 820 C C . GLU A 1 98 ? 11.616 -0.785 -7.863 1.00 88.62 98 GLU A C 1
ATOM 822 O O . GLU A 1 98 ? 12.073 -0.818 -9.004 1.00 88.62 98 GLU A O 1
ATOM 827 N N . TYR A 1 99 ? 11.818 -1.781 -6.993 1.00 89.00 99 TYR A N 1
ATOM 828 C CA . TYR A 1 99 ? 12.652 -2.941 -7.292 1.00 89.00 99 TYR A CA 1
ATOM 829 C C . TYR A 1 99 ? 12.158 -3.726 -8.509 1.00 89.00 99 TYR A C 1
ATOM 831 O O . TYR A 1 99 ? 12.962 -4.093 -9.358 1.00 89.00 99 TYR A O 1
ATOM 839 N N . ALA A 1 100 ? 10.851 -3.972 -8.625 1.00 89.19 100 ALA A N 1
ATOM 840 C CA . ALA A 1 100 ? 10.291 -4.720 -9.746 1.00 89.19 100 ALA A CA 1
ATOM 841 C C . ALA A 1 100 ? 10.561 -4.030 -11.090 1.00 89.19 100 ALA A C 1
ATOM 843 O O . ALA A 1 100 ? 10.910 -4.702 -12.057 1.00 89.19 100 ALA A O 1
ATOM 844 N N . VAL A 1 101 ? 10.445 -2.700 -11.158 1.00 84.56 101 VAL A N 1
ATOM 845 C CA . VAL A 1 101 ? 10.752 -1.954 -12.384 1.00 84.56 101 VAL A CA 1
ATOM 846 C C . VAL A 1 101 ? 12.247 -1.976 -12.691 1.00 84.56 101 VAL A C 1
ATOM 848 O O . VAL A 1 101 ? 12.622 -2.254 -13.827 1.00 84.56 101 VAL A O 1
ATOM 851 N N . PHE A 1 102 ? 13.113 -1.773 -11.698 1.00 81.81 102 PHE A N 1
ATOM 852 C CA . PHE A 1 102 ? 14.560 -1.849 -11.915 1.00 81.81 102 PHE A CA 1
ATOM 853 C C . PHE A 1 102 ? 15.038 -3.253 -12.285 1.00 81.81 102 PHE A C 1
ATOM 855 O O . PHE A 1 102 ? 15.890 -3.383 -13.153 1.00 81.81 102 PHE A O 1
ATOM 862 N N . ALA A 1 103 ? 14.456 -4.304 -11.712 1.00 85.38 103 ALA A N 1
ATOM 863 C CA . ALA A 1 103 ? 14.742 -5.684 -12.095 1.00 85.38 103 ALA A CA 1
ATOM 864 C C . ALA A 1 103 ? 14.369 -5.984 -13.555 1.00 85.38 103 ALA A C 1
ATOM 866 O O . ALA A 1 103 ? 15.009 -6.823 -14.186 1.00 85.38 103 ALA A O 1
ATOM 867 N N . LEU A 1 104 ? 13.363 -5.292 -14.098 1.00 84.12 104 LEU A N 1
ATOM 868 C CA . LEU A 1 104 ? 12.993 -5.389 -15.510 1.00 84.12 104 LEU A CA 1
ATOM 869 C C . LEU A 1 104 ? 13.929 -4.575 -16.416 1.00 84.12 104 LEU A C 1
ATOM 871 O O . LEU A 1 104 ? 14.281 -5.047 -17.492 1.00 84.12 104 LEU A O 1
ATOM 875 N N . LEU A 1 105 ? 14.335 -3.375 -15.991 1.00 80.62 105 LEU A N 1
ATOM 876 C CA . LEU A 1 105 ? 15.200 -2.481 -16.776 1.00 80.62 105 LEU A CA 1
ATOM 877 C C . LEU A 1 105 ? 16.683 -2.891 -16.746 1.00 80.62 105 LEU A C 1
ATOM 879 O O . LEU A 1 105 ? 17.388 -2.763 -17.744 1.00 80.62 105 LEU A O 1
ATOM 883 N N . HIS A 1 106 ? 17.154 -3.394 -15.607 1.00 81.38 106 HIS A N 1
ATOM 884 C CA . HIS A 1 106 ? 18.546 -3.739 -15.323 1.00 81.38 106 HIS A CA 1
ATOM 885 C C . HIS A 1 106 ? 18.614 -5.150 -14.718 1.00 81.38 106 HIS A C 1
ATOM 887 O O . HIS A 1 106 ? 18.764 -5.312 -13.507 1.00 81.38 106 HIS A O 1
ATOM 893 N N . PRO A 1 107 ? 18.496 -6.206 -15.544 1.00 77.38 107 PRO A N 1
ATOM 894 C CA . PRO A 1 107 ? 18.438 -7.584 -15.051 1.00 77.38 107 PRO A CA 1
ATOM 895 C C . PRO A 1 107 ? 19.743 -8.050 -14.382 1.00 77.38 107 PRO A C 1
ATOM 897 O O . PRO A 1 107 ? 19.734 -9.006 -13.609 1.00 77.38 107 PRO A O 1
ATOM 900 N N . VAL A 1 108 ? 20.866 -7.379 -14.660 1.00 79.44 108 VAL A N 1
ATOM 901 C CA . VAL A 1 108 ? 22.154 -7.610 -13.995 1.00 79.44 108 VAL A CA 1
ATOM 902 C C . VAL A 1 108 ? 22.300 -6.590 -12.865 1.00 79.44 108 VAL A C 1
ATOM 904 O O . VAL A 1 108 ? 22.274 -5.393 -13.122 1.00 79.44 108 VAL A O 1
ATOM 907 N N . ASN A 1 109 ? 22.451 -7.072 -11.628 1.00 79.56 109 ASN A N 1
ATOM 908 C CA . ASN A 1 109 ? 22.600 -6.267 -10.405 1.00 79.56 109 ASN A CA 1
ATOM 909 C C . ASN A 1 109 ? 21.544 -5.153 -10.213 1.00 79.56 109 ASN A C 1
ATOM 911 O O . ASN A 1 109 ? 21.886 -3.987 -10.023 1.00 79.56 109 ASN A O 1
ATOM 915 N N . PRO A 1 110 ? 20.243 -5.489 -10.168 1.00 76.62 110 PRO A N 1
ATOM 916 C CA . PRO A 1 110 ? 19.177 -4.490 -10.040 1.00 76.62 110 PRO A CA 1
ATOM 917 C C . PRO A 1 110 ? 19.214 -3.693 -8.730 1.00 76.62 110 PRO A C 1
ATOM 919 O O . PRO A 1 110 ? 18.667 -2.596 -8.658 1.00 76.62 110 PRO A O 1
ATOM 922 N N . LEU A 1 111 ? 19.833 -4.244 -7.681 1.00 80.81 111 LEU A N 1
ATOM 923 C CA . LEU A 1 111 ? 19.942 -3.582 -6.381 1.00 80.81 111 LEU A CA 1
ATOM 924 C C . LEU A 1 111 ? 20.907 -2.395 -6.404 1.00 80.81 111 LEU A C 1
ATOM 926 O O . LEU A 1 111 ? 20.657 -1.425 -5.692 1.00 80.81 111 LEU A O 1
ATOM 930 N N . ASP A 1 112 ? 21.951 -2.450 -7.234 1.00 81.56 112 ASP A N 1
ATOM 931 C CA . ASP A 1 112 ? 22.951 -1.381 -7.325 1.00 81.56 112 ASP A CA 1
ATOM 932 C C . ASP A 1 112 ? 22.323 -0.100 -7.890 1.00 81.56 112 ASP A C 1
ATOM 934 O O . ASP A 1 112 ? 22.699 0.998 -7.503 1.00 81.56 112 ASP A O 1
ATOM 938 N N . HIS A 1 113 ? 21.288 -0.249 -8.722 1.00 71.88 113 HIS A N 1
ATOM 939 C CA . HIS A 1 113 ? 20.609 0.851 -9.404 1.00 71.88 113 HIS A CA 1
ATOM 940 C C . HIS A 1 113 ? 19.328 1.334 -8.717 1.00 71.88 113 HIS A C 1
ATOM 942 O O . HIS A 1 113 ? 18.704 2.289 -9.179 1.00 71.88 113 HIS A O 1
ATOM 948 N N . LEU A 1 114 ? 18.929 0.707 -7.604 1.00 71.69 114 LEU A N 1
ATOM 949 C CA . LEU A 1 114 ? 17.623 0.923 -6.969 1.00 71.69 114 LEU A CA 1
ATOM 950 C C . LEU A 1 114 ? 17.387 2.382 -6.533 1.00 71.69 114 LEU A C 1
ATOM 952 O O . LEU A 1 114 ? 16.245 2.838 -6.505 1.00 71.69 114 LEU A O 1
ATOM 956 N N . PHE A 1 115 ? 18.458 3.107 -6.193 1.00 71.19 115 PHE A N 1
ATOM 957 C CA . PHE A 1 115 ? 18.404 4.495 -5.714 1.00 71.19 115 PHE A CA 1
ATOM 958 C C . PHE A 1 115 ? 19.376 5.440 -6.432 1.00 71.19 115 PHE A C 1
ATOM 960 O O . PHE A 1 115 ? 19.564 6.570 -5.982 1.00 71.19 115 PHE A O 1
ATOM 967 N N . ASP A 1 116 ? 19.957 5.024 -7.562 1.00 71.38 116 ASP A N 1
ATOM 968 C CA . ASP A 1 116 ? 20.825 5.890 -8.381 1.00 71.38 116 ASP A CA 1
ATOM 969 C C . ASP A 1 116 ? 20.070 7.124 -8.910 1.00 71.38 116 ASP A C 1
ATOM 971 O O . ASP A 1 116 ? 20.652 8.155 -9.259 1.00 71.38 116 ASP A O 1
ATOM 975 N N . HIS A 1 117 ? 18.739 7.038 -8.947 1.00 69.50 117 HIS A N 1
ATOM 976 C CA . HIS A 1 117 ? 17.839 8.084 -9.405 1.00 69.50 117 HIS A CA 1
ATOM 977 C C . HIS A 1 117 ? 16.687 8.318 -8.421 1.00 69.50 117 HIS A C 1
ATOM 979 O O . HIS A 1 117 ? 16.460 7.543 -7.495 1.00 69.50 117 HIS A O 1
ATOM 985 N N . SER A 1 118 ? 15.933 9.405 -8.633 1.00 74.19 118 SER A N 1
ATOM 986 C CA . SER A 1 118 ? 14.758 9.723 -7.813 1.00 74.19 118 SER A CA 1
ATOM 987 C C . SER A 1 118 ? 13.744 8.562 -7.849 1.00 74.19 118 SER A C 1
ATOM 989 O O . SER A 1 118 ? 13.276 8.230 -8.943 1.00 74.19 118 SER A O 1
ATOM 991 N N . PRO A 1 119 ? 13.393 7.956 -6.695 1.00 82.38 119 PRO A N 1
ATOM 992 C CA . PRO A 1 119 ? 12.541 6.770 -6.639 1.00 82.38 119 PRO A CA 1
ATOM 993 C C . PRO A 1 119 ? 11.069 7.174 -6.808 1.00 82.38 119 PRO A C 1
ATOM 995 O O . PRO A 1 119 ? 10.332 7.425 -5.846 1.00 82.38 119 PRO A O 1
ATOM 998 N N . ALA A 1 120 ? 10.653 7.339 -8.063 1.00 86.19 120 ALA A N 1
ATOM 999 C CA . ALA A 1 120 ? 9.362 7.923 -8.410 1.00 86.19 120 ALA A CA 1
ATOM 1000 C C . ALA A 1 120 ? 8.180 7.015 -8.026 1.00 86.19 120 ALA A C 1
ATOM 1002 O O . ALA A 1 120 ? 7.111 7.532 -7.680 1.00 86.19 120 ALA A O 1
ATOM 1003 N N . LEU A 1 121 ? 8.353 5.686 -8.015 1.00 89.31 121 LEU A N 1
ATOM 1004 C CA . LEU A 1 121 ? 7.320 4.762 -7.531 1.00 89.31 121 LEU A CA 1
ATOM 1005 C C . LEU A 1 121 ? 7.208 4.813 -6.015 1.00 89.31 121 LEU A C 1
ATOM 1007 O O . LEU A 1 121 ? 6.097 4.878 -5.485 1.00 89.31 121 LEU A O 1
ATOM 1011 N N . LEU A 1 122 ? 8.333 4.858 -5.305 1.00 90.94 122 LEU A N 1
ATOM 1012 C CA . LEU A 1 122 ? 8.301 5.055 -3.859 1.00 90.94 122 LEU A CA 1
ATOM 1013 C C . LEU A 1 122 ? 7.556 6.347 -3.487 1.00 90.94 122 LEU A C 1
ATOM 1015 O O . LEU A 1 122 ? 6.670 6.321 -2.629 1.00 90.94 122 LEU A O 1
ATOM 1019 N N . TYR A 1 123 ? 7.855 7.454 -4.174 1.00 91.38 123 TYR A N 1
ATOM 1020 C CA . TYR A 1 123 ? 7.143 8.722 -3.995 1.00 91.38 123 TYR A CA 1
ATOM 1021 C C . TYR A 1 123 ? 5.637 8.574 -4.241 1.00 91.38 123 TYR A C 1
ATOM 1023 O O . TYR A 1 123 ? 4.835 9.014 -3.413 1.00 91.38 123 TYR A O 1
ATOM 1031 N N . TYR A 1 124 ? 5.252 7.909 -5.335 1.00 93.19 124 TYR A N 1
ATOM 1032 C CA . TYR A 1 124 ? 3.853 7.635 -5.655 1.00 93.19 124 TYR A CA 1
ATOM 1033 C C . TYR A 1 124 ? 3.146 6.929 -4.491 1.00 93.19 124 TYR A C 1
ATOM 1035 O O . TYR A 1 124 ? 2.139 7.433 -3.997 1.00 93.19 124 TYR A O 1
ATOM 1043 N N . PHE A 1 125 ? 3.678 5.809 -3.994 1.00 95.25 125 PHE A N 1
ATOM 1044 C CA . PHE A 1 125 ? 3.019 5.037 -2.933 1.00 95.25 125 PHE A CA 1
ATOM 1045 C C . PHE A 1 125 ? 2.979 5.775 -1.590 1.00 95.25 125 PHE A C 1
ATOM 1047 O O . PHE A 1 125 ? 1.959 5.728 -0.898 1.00 95.25 125 PHE A O 1
ATOM 1054 N N . ILE A 1 126 ? 4.031 6.508 -1.220 1.00 95.69 126 ILE A N 1
ATOM 1055 C CA . ILE A 1 126 ? 3.995 7.329 -0.002 1.00 95.69 126 ILE A CA 1
ATOM 1056 C C . ILE A 1 126 ? 2.920 8.412 -0.119 1.00 95.69 126 ILE A C 1
ATOM 1058 O O . ILE A 1 126 ? 2.117 8.570 0.805 1.00 95.69 126 ILE A O 1
ATOM 1062 N N . ALA A 1 127 ? 2.827 9.090 -1.264 1.00 95.94 127 ALA A N 1
ATOM 1063 C CA . ALA A 1 127 ? 1.790 10.086 -1.502 1.00 95.94 127 ALA A CA 1
ATOM 1064 C C . ALA A 1 127 ? 0.375 9.487 -1.396 1.00 95.94 127 ALA A C 1
ATOM 1066 O O . ALA A 1 127 ? -0.499 10.126 -0.812 1.00 95.94 127 ALA A O 1
ATOM 1067 N N . GLN A 1 128 ? 0.152 8.253 -1.869 1.00 95.94 128 GLN A N 1
ATOM 1068 C CA . GLN A 1 128 ? -1.130 7.548 -1.703 1.00 95.94 128 GLN A CA 1
ATOM 1069 C C . GLN A 1 128 ? -1.512 7.391 -0.224 1.00 95.94 128 GLN A C 1
ATOM 1071 O O . GLN A 1 128 ? -2.647 7.677 0.156 1.00 95.94 128 GLN A O 1
ATOM 1076 N N . SER A 1 129 ? -0.565 6.987 0.631 1.00 96.88 129 SER A N 1
ATOM 1077 C CA . SER A 1 129 ? -0.827 6.819 2.067 1.00 96.88 129 SER A CA 1
ATOM 1078 C C . SER A 1 129 ? -1.209 8.136 2.749 1.00 96.88 129 SER A C 1
ATOM 1080 O O . SER A 1 129 ? -2.186 8.185 3.496 1.00 96.88 129 SER A O 1
ATOM 1082 N N . LEU A 1 130 ? -0.505 9.225 2.431 1.00 97.19 130 LEU A N 1
ATOM 1083 C CA . LEU A 1 130 ? -0.800 10.556 2.962 1.00 97.19 130 LEU A CA 1
ATOM 1084 C C . LEU A 1 130 ? -2.145 11.076 2.453 1.00 97.19 130 LEU A C 1
ATOM 1086 O O . LEU A 1 130 ? -2.909 11.666 3.215 1.00 97.19 130 LEU A O 1
ATOM 1090 N N . ALA A 1 131 ? -2.468 10.814 1.188 1.00 96.94 131 ALA A N 1
ATOM 1091 C CA . ALA A 1 131 ? -3.742 11.197 0.605 1.00 96.94 131 ALA A CA 1
ATOM 1092 C C . ALA A 1 131 ? -4.923 10.437 1.224 1.00 96.94 131 ALA A C 1
ATOM 1094 O O . ALA A 1 131 ? -5.971 11.041 1.416 1.00 96.94 131 ALA A O 1
ATOM 1095 N N . ILE A 1 132 ? -4.761 9.168 1.620 1.00 97.31 132 ILE A N 1
ATOM 1096 C CA . ILE A 1 132 ? -5.778 8.431 2.395 1.00 97.31 132 ILE A CA 1
ATOM 1097 C C . ILE A 1 132 ? -6.006 9.090 3.762 1.00 97.31 132 ILE A C 1
ATOM 1099 O O . ILE A 1 132 ? -7.149 9.251 4.195 1.00 97.31 132 ILE A O 1
ATOM 1103 N N . ILE A 1 133 ? -4.929 9.496 4.442 1.00 96.75 133 ILE A N 1
ATOM 1104 C CA . ILE A 1 133 ? -5.025 10.191 5.733 1.00 96.75 133 ILE A CA 1
ATOM 1105 C C . ILE A 1 133 ? -5.763 11.516 5.548 1.00 96.75 133 ILE A C 1
ATOM 1107 O O . ILE A 1 133 ? -6.709 11.794 6.280 1.00 96.75 133 ILE A O 1
ATOM 1111 N N . PHE A 1 134 ? -5.386 12.304 4.543 1.00 96.69 134 PHE A N 1
ATOM 1112 C CA . PHE A 1 134 ? -6.061 13.555 4.213 1.00 96.69 134 PHE A CA 1
ATOM 1113 C C . PHE A 1 134 ? -7.540 13.339 3.855 1.00 96.69 134 PHE A C 1
ATOM 1115 O O . PHE A 1 134 ? -8.412 14.029 4.382 1.00 96.69 134 PHE A O 1
ATOM 1122 N N . GLU A 1 135 ? -7.840 12.336 3.027 1.00 96.25 135 GLU A N 1
ATOM 1123 C CA . GLU A 1 135 ? -9.199 11.960 2.632 1.00 96.25 135 GLU A CA 1
ATOM 1124 C C . GLU A 1 135 ? -10.081 11.620 3.838 1.00 96.25 135 GLU A C 1
ATOM 1126 O O . GLU A 1 135 ? -11.272 11.927 3.822 1.00 96.25 135 GLU A O 1
ATOM 1131 N N . SER A 1 136 ? -9.512 11.063 4.913 1.00 94.00 136 SER A N 1
ATOM 1132 C CA . SER A 1 136 ? -10.262 10.749 6.137 1.00 94.00 136 SER A CA 1
ATOM 1133 C C . SER A 1 136 ? -10.842 11.982 6.844 1.00 94.00 136 SER A C 1
ATOM 1135 O O . SER A 1 136 ? -11.831 11.861 7.569 1.00 94.00 136 SER A O 1
ATOM 1137 N N . PHE A 1 137 ? -10.277 13.168 6.595 1.00 94.81 137 PHE A N 1
ATOM 1138 C CA . PHE A 1 137 ? -10.784 14.446 7.098 1.00 94.81 137 PHE A CA 1
ATOM 1139 C C . PHE A 1 137 ? -11.741 15.139 6.118 1.00 94.81 137 PHE A C 1
ATOM 1141 O O . PHE A 1 137 ? -12.430 16.088 6.498 1.00 94.81 137 PHE A O 1
ATOM 1148 N N . LEU A 1 138 ? -11.813 14.683 4.863 1.00 94.88 138 LEU A N 1
ATOM 1149 C CA . LEU A 1 138 ? -12.707 15.258 3.864 1.00 94.88 138 LEU A CA 1
ATOM 1150 C C . LEU A 1 138 ? -14.153 14.772 4.058 1.00 94.88 138 LEU A C 1
ATOM 1152 O O . LEU A 1 138 ? -14.401 13.592 4.322 1.00 94.88 138 LEU A O 1
ATOM 1156 N N . PRO A 1 139 ? -15.159 15.637 3.831 1.00 94.62 139 PRO A N 1
ATOM 1157 C CA . PRO A 1 139 ? -16.542 15.190 3.742 1.00 94.62 139 PRO A CA 1
ATOM 1158 C C . PRO A 1 139 ? -16.707 14.135 2.640 1.00 94.62 139 PRO A C 1
ATOM 1160 O O . PRO A 1 139 ? -16.266 14.342 1.509 1.00 94.62 139 PRO A O 1
ATOM 1163 N N . LYS A 1 140 ? -17.428 13.041 2.927 1.00 90.94 140 LYS A N 1
ATOM 1164 C CA . LYS A 1 140 ? -17.609 11.898 2.003 1.00 90.94 140 LYS A CA 1
ATOM 1165 C C . LYS A 1 140 ? -18.051 12.291 0.587 1.00 90.94 140 LYS A C 1
ATOM 1167 O O . LYS A 1 140 ? -17.621 11.671 -0.378 1.00 90.94 140 LYS A O 1
ATOM 1172 N N . LYS A 1 141 ? -18.862 13.348 0.450 1.00 92.06 141 LYS A N 1
ATOM 1173 C CA . LYS A 1 141 ? -19.313 13.876 -0.851 1.00 92.06 141 LYS A CA 1
ATOM 1174 C C . LYS A 1 141 ? -18.172 14.360 -1.760 1.00 92.06 141 LYS A C 1
ATOM 1176 O O . LYS A 1 141 ? -18.330 14.346 -2.974 1.00 92.06 141 LYS A O 1
ATOM 1181 N N . PHE A 1 142 ? -17.038 14.767 -1.188 1.00 94.12 142 PHE A N 1
ATOM 1182 C CA . PHE A 1 142 ? -15.864 15.238 -1.928 1.00 94.12 142 PHE A CA 1
ATOM 1183 C C . PHE A 1 142 ? -14.803 14.154 -2.143 1.00 94.12 142 PHE A C 1
ATOM 1185 O O . PHE A 1 142 ? -13.963 14.316 -3.023 1.00 94.12 142 PHE A O 1
ATOM 1192 N N . SER A 1 143 ? -14.856 13.042 -1.400 1.00 92.62 143 SER A N 1
ATOM 1193 C CA . SER A 1 143 ? -13.855 11.965 -1.469 1.00 92.62 143 SER A CA 1
ATOM 1194 C C . SER A 1 143 ? -13.695 11.407 -2.885 1.00 92.62 143 SER A C 1
ATOM 1196 O O . SER A 1 143 ? -12.571 11.291 -3.354 1.00 92.62 143 SER A O 1
ATOM 1198 N N . ARG A 1 144 ? -14.787 11.198 -3.636 1.00 93.00 144 ARG A N 1
ATOM 1199 C CA . ARG A 1 144 ? -14.696 10.703 -5.022 1.00 93.00 144 ARG A CA 1
ATOM 1200 C C . ARG A 1 144 ? -13.989 11.676 -5.965 1.00 93.00 144 ARG A C 1
ATOM 1202 O O . ARG A 1 144 ? -13.189 11.253 -6.793 1.00 93.00 144 ARG A O 1
ATOM 1209 N N . VAL A 1 145 ? -14.292 12.969 -5.855 1.00 94.12 145 VAL A N 1
ATOM 1210 C CA . VAL A 1 145 ? -13.657 13.999 -6.692 1.00 94.12 145 VAL A CA 1
ATOM 1211 C C . VAL A 1 145 ? -12.177 14.107 -6.340 1.00 94.12 145 VAL A C 1
ATOM 1213 O O . VAL A 1 145 ? -11.337 14.081 -7.236 1.00 94.12 145 VAL A O 1
ATOM 1216 N N . PHE A 1 146 ? -11.862 14.153 -5.043 1.00 95.62 146 PHE A N 1
ATOM 1217 C CA . PHE A 1 146 ? -10.489 14.155 -4.551 1.00 95.62 146 PHE A CA 1
ATOM 1218 C C . PHE A 1 146 ? -9.712 12.939 -5.058 1.00 95.62 146 PHE A C 1
ATOM 1220 O O . PHE A 1 146 ? -8.657 13.109 -5.656 1.00 95.62 146 PHE A O 1
ATOM 1227 N N . PHE A 1 147 ? -10.270 11.737 -4.902 1.00 93.56 147 PHE A N 1
ATOM 1228 C CA . PHE A 1 147 ? -9.708 10.486 -5.400 1.00 93.56 147 PHE A CA 1
ATOM 1229 C C . PHE A 1 147 ? -9.329 10.574 -6.885 1.00 93.56 147 PHE A C 1
ATOM 1231 O O . PHE A 1 147 ? -8.190 10.267 -7.236 1.00 93.56 147 PHE A O 1
ATOM 1238 N N . ILE A 1 148 ? -10.251 11.012 -7.749 1.00 92.31 148 ILE A N 1
ATOM 1239 C CA . ILE A 1 148 ? -10.014 11.082 -9.198 1.00 92.31 148 ILE A CA 1
ATOM 1240 C C . ILE A 1 148 ? -8.918 12.104 -9.519 1.00 92.31 148 ILE A C 1
ATOM 1242 O O . ILE A 1 148 ? -7.953 11.771 -10.208 1.00 92.31 148 ILE A O 1
ATOM 1246 N N . VAL A 1 149 ? -9.037 13.329 -8.997 1.00 94.44 149 VAL A N 1
ATOM 1247 C CA . VAL A 1 149 ? -8.089 14.420 -9.277 1.00 94.44 149 VAL A CA 1
ATOM 1248 C C . VAL A 1 149 ? -6.694 14.082 -8.754 1.00 94.44 149 VAL A C 1
ATOM 1250 O O . VAL A 1 149 ? -5.713 14.222 -9.483 1.00 94.44 149 VAL A O 1
ATOM 1253 N N . PHE A 1 150 ? -6.603 13.591 -7.518 1.00 95.31 150 PHE A N 1
ATOM 1254 C CA . PHE A 1 150 ? -5.343 13.184 -6.907 1.00 95.31 150 PHE A CA 1
ATOM 1255 C C . PHE A 1 150 ? -4.691 12.043 -7.690 1.00 95.31 150 PHE A C 1
ATOM 1257 O O . PHE A 1 150 ? -3.509 12.134 -8.012 1.00 95.31 150 PHE A O 1
ATOM 1264 N N . SER A 1 151 ? -5.459 11.010 -8.059 1.00 91.56 151 SER A N 1
ATOM 1265 C CA . SER A 1 151 ? -4.940 9.864 -8.819 1.00 91.56 151 SER A CA 1
ATOM 1266 C C . SER A 1 151 ? -4.401 10.278 -10.187 1.00 91.56 151 SER A C 1
ATOM 1268 O O . SER A 1 151 ? -3.353 9.794 -10.597 1.00 91.56 151 SER A O 1
ATOM 1270 N N . MET A 1 152 ? -5.069 11.201 -10.885 1.00 89.38 152 MET A N 1
ATOM 1271 C CA . MET A 1 152 ? -4.566 11.728 -12.159 1.00 89.38 152 MET A CA 1
ATOM 1272 C C . MET A 1 152 ? -3.287 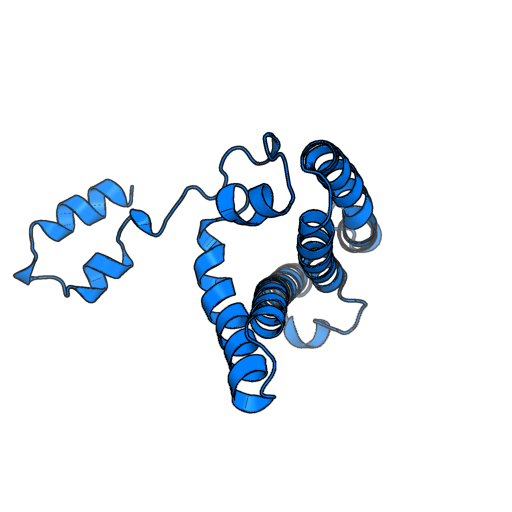12.549 -11.976 1.00 89.38 152 MET A C 1
ATOM 1274 O O . MET A 1 152 ? -2.334 12.390 -12.738 1.00 89.38 152 MET A O 1
ATOM 1278 N N . TRP A 1 153 ? -3.249 13.413 -10.961 1.00 92.31 153 TRP A N 1
ATOM 1279 C CA . TRP A 1 153 ? -2.105 14.284 -10.703 1.00 92.31 153 TRP A CA 1
ATOM 1280 C C . TRP A 1 153 ? -0.852 13.497 -10.297 1.00 92.31 153 TRP A C 1
ATOM 1282 O O . TRP A 1 153 ? 0.227 13.716 -10.854 1.00 92.31 153 TRP A O 1
ATOM 1292 N N . ILE A 1 154 ? -0.996 12.540 -9.378 1.00 91.81 154 ILE A N 1
ATOM 1293 C CA . ILE A 1 154 ? 0.134 11.805 -8.799 1.00 91.81 154 ILE A CA 1
ATOM 1294 C C . ILE A 1 154 ? 0.778 10.807 -9.774 1.00 91.81 154 ILE A C 1
ATOM 1296 O O . ILE A 1 154 ? 1.923 10.413 -9.577 1.00 91.81 154 ILE A O 1
ATOM 1300 N N . CYS A 1 155 ? 0.097 10.431 -10.862 1.00 87.06 155 CYS A N 1
ATOM 1301 C CA . CYS A 1 155 ? 0.671 9.581 -11.911 1.00 87.06 155 CYS A CA 1
ATOM 1302 C C . CYS A 1 155 ? 1.708 10.303 -12.790 1.00 87.06 155 CYS A C 1
ATOM 1304 O O . CYS A 1 155 ? 2.500 9.641 -13.459 1.00 87.06 155 CYS A O 1
ATOM 1306 N N . LYS A 1 156 ? 1.732 11.643 -12.815 1.00 84.88 156 LYS A N 1
ATOM 1307 C CA . LYS A 1 156 ? 2.576 12.408 -13.748 1.00 84.88 156 LYS A CA 1
ATOM 1308 C C . LYS A 1 156 ? 4.087 12.151 -13.583 1.00 84.88 156 LYS A C 1
ATOM 1310 O O . LYS A 1 156 ? 4.733 11.902 -14.599 1.00 84.88 156 LYS A O 1
ATOM 1315 N N . PRO A 1 157 ? 4.667 12.147 -12.363 1.00 79.88 157 PRO A N 1
ATOM 1316 C CA . PRO A 1 157 ? 6.085 11.827 -12.176 1.00 79.88 157 PRO A CA 1
ATOM 1317 C C . PRO A 1 157 ? 6.439 10.411 -12.645 1.00 79.88 157 PRO A C 1
ATOM 1319 O O . PRO A 1 157 ? 7.476 10.214 -13.270 1.00 79.88 157 PRO A O 1
ATOM 1322 N N . PHE A 1 158 ? 5.552 9.441 -12.393 1.00 79.44 158 PHE A N 1
ATOM 1323 C CA . PHE A 1 158 ? 5.729 8.052 -12.819 1.00 79.44 158 PHE A CA 1
ATOM 1324 C C . PHE A 1 158 ? 5.744 7.920 -14.348 1.00 79.44 158 PHE A C 1
ATOM 1326 O O . PHE A 1 158 ? 6.671 7.330 -14.901 1.00 79.44 158 PHE A O 1
ATOM 1333 N N . ILE A 1 159 ? 4.745 8.496 -15.030 1.00 79.94 159 ILE A N 1
ATOM 1334 C CA . ILE A 1 159 ? 4.639 8.437 -16.496 1.00 79.94 159 ILE A CA 1
ATOM 1335 C C . ILE A 1 159 ? 5.872 9.064 -17.140 1.00 79.94 159 ILE A C 1
ATOM 1337 O O . ILE A 1 159 ? 6.489 8.449 -18.007 1.00 79.94 159 ILE A O 1
ATOM 1341 N N . ASN A 1 160 ? 6.252 10.261 -16.691 1.00 79.44 160 ASN A N 1
ATOM 1342 C CA . ASN A 1 160 ? 7.417 10.945 -17.237 1.00 79.44 160 ASN A CA 1
ATOM 1343 C C . ASN A 1 160 ? 8.670 10.077 -17.098 1.00 79.44 160 ASN A C 1
ATOM 1345 O O . ASN A 1 160 ? 9.365 9.849 -18.079 1.00 79.44 160 ASN A O 1
ATOM 1349 N N . ARG A 1 161 ? 8.904 9.506 -15.914 1.00 76.88 161 ARG A N 1
ATOM 1350 C CA . ARG A 1 161 ? 10.150 8.793 -15.644 1.00 76.88 161 ARG A CA 1
ATOM 1351 C C . ARG A 1 161 ? 10.260 7.443 -16.350 1.00 76.88 161 ARG A C 1
ATOM 1353 O O . ARG A 1 161 ? 11.282 7.166 -16.967 1.00 76.88 161 ARG A O 1
ATOM 1360 N N . TYR A 1 162 ? 9.260 6.577 -16.213 1.00 74.81 162 TYR A N 1
ATOM 1361 C CA . TYR A 1 162 ? 9.402 5.185 -16.663 1.00 74.81 162 TYR A CA 1
ATOM 1362 C C . TYR A 1 162 ? 8.782 4.929 -18.029 1.00 74.81 162 TYR A C 1
ATOM 1364 O O . TYR A 1 162 ? 9.167 3.977 -18.691 1.00 74.81 162 TYR A O 1
ATOM 1372 N N . ILE A 1 163 ? 7.832 5.751 -18.472 1.00 74.12 163 ILE A N 1
ATOM 1373 C CA . ILE A 1 163 ? 7.217 5.556 -19.788 1.00 74.12 163 ILE A CA 1
ATOM 1374 C C . ILE A 1 163 ? 7.911 6.436 -20.825 1.00 74.12 163 ILE A C 1
ATOM 1376 O O . ILE A 1 163 ? 8.289 5.931 -21.878 1.00 74.12 163 ILE A O 1
ATOM 1380 N N . LEU A 1 164 ? 8.099 7.727 -20.529 1.00 76.81 164 LEU A N 1
ATOM 1381 C CA . LEU A 1 164 ? 8.677 8.672 -21.490 1.00 76.81 164 LEU A CA 1
ATOM 1382 C C . LEU A 1 164 ? 10.211 8.645 -21.483 1.00 76.81 164 LEU A C 1
ATOM 1384 O O . LEU A 1 164 ? 10.816 8.459 -22.535 1.00 76.81 164 LEU A O 1
ATOM 1388 N N . ASP A 1 165 ? 10.848 8.787 -20.317 1.00 72.06 165 ASP A N 1
ATOM 1389 C CA . ASP A 1 165 ? 12.312 8.914 -20.251 1.00 72.06 165 ASP A CA 1
ATOM 1390 C C . ASP A 1 165 ? 13.032 7.566 -20.400 1.00 72.06 165 ASP A C 1
ATOM 1392 O O . ASP A 1 165 ? 14.104 7.498 -20.998 1.00 72.06 165 ASP A O 1
ATOM 1396 N N . ALA A 1 166 ? 12.460 6.485 -19.856 1.00 64.81 166 ALA A N 1
ATOM 1397 C CA . ALA A 1 166 ? 13.079 5.158 -19.886 1.00 64.81 166 ALA A CA 1
ATOM 1398 C C . ALA A 1 166 ? 12.861 4.390 -21.203 1.00 64.81 166 ALA A C 1
ATOM 1400 O O . ALA A 1 166 ? 13.325 3.258 -21.308 1.00 64.81 166 ALA A O 1
ATOM 1401 N N . LYS A 1 167 ? 12.176 4.983 -22.198 1.00 60.09 167 LYS A N 1
ATOM 1402 C CA . LYS A 1 167 ? 11.953 4.399 -23.536 1.00 60.09 167 LYS A CA 1
ATOM 1403 C C . LYS A 1 167 ? 11.468 2.940 -23.529 1.00 60.09 167 LYS A C 1
ATOM 1405 O O . LYS A 1 167 ? 11.808 2.167 -24.409 1.00 60.09 167 LYS A O 1
ATOM 1410 N N . ILE A 1 168 ? 10.636 2.546 -22.563 1.00 56.00 168 ILE A N 1
ATOM 1411 C CA . ILE A 1 168 ? 10.099 1.170 -22.483 1.00 56.00 168 ILE A CA 1
ATOM 1412 C C . ILE A 1 168 ? 9.224 0.819 -23.712 1.00 56.00 168 ILE A C 1
ATOM 1414 O O . ILE A 1 168 ? 8.915 -0.345 -23.950 1.00 56.00 168 ILE A O 1
ATOM 1418 N N . LEU A 1 169 ? 8.805 1.828 -24.481 1.00 53.59 169 LEU A N 1
ATOM 1419 C CA . LEU A 1 169 ? 7.950 1.698 -25.660 1.00 53.59 169 LEU A CA 1
ATOM 1420 C C . LEU A 1 169 ? 8.689 1.858 -27.006 1.00 53.59 169 LEU A C 1
ATOM 1422 O O . LEU A 1 169 ? 8.013 1.787 -28.033 1.00 53.59 169 LEU A O 1
ATOM 1426 N N . ASP A 1 170 ? 10.012 2.058 -27.005 1.00 48.12 170 ASP A N 1
ATOM 1427 C CA . ASP A 1 170 ? 10.860 2.021 -28.213 1.00 48.12 170 ASP A CA 1
ATOM 1428 C C . ASP A 1 170 ? 11.561 0.654 -28.330 1.00 48.12 170 ASP A C 1
ATOM 1430 O O . ASP A 1 170 ? 11.672 0.142 -29.469 1.00 48.12 170 ASP A O 1
#

pLDDT: mean 89.01, std 9.38, range [48.12, 98.06]

Secondary structure (DSSP, 8-state):
-HHHHHHHHTT-TTTS-HHHHHHT-GGG---SBS-GGG-SSHHHIIIIIBSHHHHHHHIIIIIHHHHHIIIIIS---HHHHHHHHHHHHHHHHHHHHHHHHHHHH--SSTTTTTTSS--HHHHHHHHHHHHHHHHHHS-HHHHHHHHHHHHHHHHHHHIIIIIIIT-TT-

Sequence (170 aa):
MFHFIHKFLTRFPNYFSSDFLELINPIYYPPIFNSPHLSNSLNDLWSHRWHPILKRSFLTLGGKPTFWFFNQFLGLNFKLSQLAGLIGTFLASGILHEYAVFALLHPVNPLDHLFDHSPALLYYFIAQSLAIIFESFLPKKFSRVFFIVFSMWICKPFINRYILDAKILD

Radius of gyration: 19.22 Å; chains: 1; bounding box: 42×52×51 Å

InterPro domains:
  IPR032805 Wax synthase domain [PF13813] (29-107)
  IPR044851 Wax synthase [PTHR31595] (27-144)

Foldseek 3Di:
DLVVVLVVVVVVPVVDDPVVSVVSPCVLPDDQADPLVPDQALCCNQCPGHRVSCQVVLLVQFLVVQLCCCCPVVVDDNVVSNLSSLLRSLQVVLLVVLLVLLCVLPVDPSVVVSVVDDSLSSVLSNLSSVLRVVLVPDDSVCRNVSRVVVVVVSCVSVCCPCVPVSPPVD

Organism: Melampsora larici-populina (strain 98AG31 / pathotype 3-4-7) (NCBI:txid747676)